Protein AF-A0A9N9C6S4-F1 (afdb_monomer_lite)

Secondary structure (DSSP, 8-state):
----------HHHHHSSTTHHHHHHHHHHHHHHHHHHHHHSPPP----HHHHHHHHH--B-TTT--BSSPPPHHHHHHHHHHHHHHHHHHHHHHHHHHHHHHTT--

Organism: NCBI:txid94023

pLDDT: mean 81.35, std 14.33, range [43.44, 97.12]

Radius of gyration: 35.85 Å; chains: 1; bounding box: 95×32×77 Å

Sequence (106 aa):
MDSFSNYKITSYDLYRGSNALERFVNKFEEELAKIQIDLSSPAEIIMEPGDHITFNKAIECYICKKSFIEPAPEILQQFEEAKQQLLECKEWEAHMKKDHSKKKDV

Structure (mmCIF, N/CA/C/O backbone):
data_AF-A0A9N9C6S4-F1
#
_entry.id   AF-A0A9N9C6S4-F1
#
loop_
_atom_site.group_PDB
_atom_site.id
_atom_site.type_symbol
_atom_site.label_atom_id
_atom_site.label_alt_id
_atom_site.label_comp_id
_atom_site.label_asym_id
_atom_site.label_entity_id
_atom_site.label_seq_id
_atom_site.pdbx_PDB_ins_code
_atom_site.Cartn_x
_atom_site.Cartn_y
_atom_site.Cartn_z
_atom_site.occupancy
_atom_site.B_iso_or_equiv
_atom_site.auth_seq_id
_atom_site.auth_comp_id
_atom_site.auth_asym_id
_atom_site.auth_atom_id
_atom_site.pdbx_PDB_model_num
ATOM 1 N N . MET A 1 1 ? 40.626 9.764 -37.789 1.00 44.06 1 MET A N 1
ATOM 2 C CA . MET A 1 1 ? 39.836 10.886 -37.240 1.00 44.06 1 MET A CA 1
ATOM 3 C C . MET A 1 1 ? 38.416 10.629 -37.683 1.00 44.06 1 MET A C 1
ATOM 5 O O . MET A 1 1 ? 38.035 11.056 -38.766 1.00 44.06 1 MET A O 1
ATOM 9 N N . ASP A 1 2 ? 37.685 9.851 -36.892 1.00 43.44 2 ASP A N 1
ATOM 10 C CA . ASP A 1 2 ? 36.329 9.453 -37.250 1.00 43.44 2 ASP A CA 1
ATOM 11 C C . ASP A 1 2 ? 35.374 10.467 -36.644 1.00 43.44 2 ASP A C 1
ATOM 13 O O . ASP A 1 2 ? 35.215 10.588 -35.429 1.00 43.44 2 ASP A O 1
ATOM 17 N N . SER A 1 3 ? 34.817 11.279 -37.531 1.00 48.81 3 SER A N 1
ATOM 18 C CA . SER A 1 3 ? 33.765 12.222 -37.213 1.00 48.81 3 SER A CA 1
ATOM 19 C C . SER A 1 3 ? 32.505 11.422 -36.887 1.00 48.81 3 SER A C 1
ATOM 21 O O . SER A 1 3 ? 31.800 10.954 -37.776 1.00 48.81 3 SER A O 1
ATOM 23 N N . PHE A 1 4 ? 32.212 11.267 -35.594 1.00 50.53 4 PHE A N 1
ATOM 24 C CA . PHE A 1 4 ? 30.886 10.877 -35.117 1.00 50.53 4 PHE A CA 1
ATOM 25 C C . PHE A 1 4 ? 29.917 12.019 -35.432 1.00 50.53 4 PHE A C 1
ATOM 27 O O . PHE A 1 4 ? 29.642 12.900 -34.621 1.00 50.53 4 PHE A O 1
ATOM 34 N N . SER A 1 5 ? 29.453 12.048 -36.677 1.00 51.69 5 SER A N 1
ATOM 35 C CA . SER A 1 5 ? 28.404 12.944 -37.131 1.00 51.69 5 SER A CA 1
ATOM 36 C C . SER A 1 5 ? 27.123 12.655 -36.353 1.00 51.69 5 SER A C 1
ATOM 38 O O . SER A 1 5 ? 26.650 11.520 -36.339 1.00 51.69 5 SER A O 1
ATOM 40 N N . ASN A 1 6 ? 26.575 13.701 -35.733 1.00 53.94 6 ASN A N 1
ATOM 41 C CA . ASN A 1 6 ? 25.278 13.756 -35.060 1.00 53.94 6 ASN A CA 1
ATOM 42 C C . ASN A 1 6 ? 24.136 13.286 -35.982 1.00 53.94 6 ASN A C 1
ATOM 44 O O . ASN A 1 6 ? 23.448 14.109 -36.589 1.00 53.94 6 ASN A O 1
ATOM 48 N N . TYR A 1 7 ? 23.921 11.979 -36.125 1.00 54.84 7 TYR A N 1
ATOM 49 C CA . TYR A 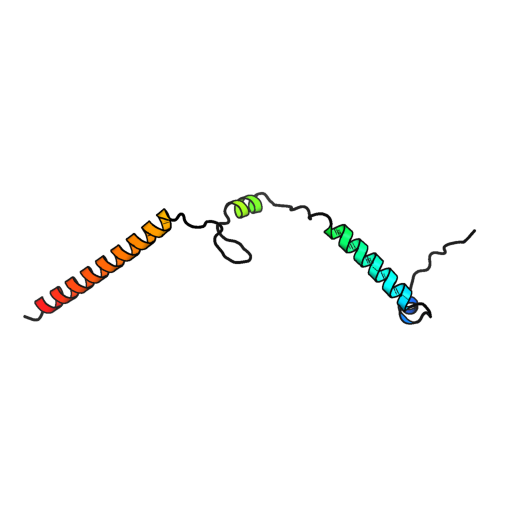1 7 ? 22.801 11.474 -36.911 1.00 54.84 7 TYR A CA 1
ATOM 50 C C . TYR A 1 7 ? 21.563 11.355 -36.021 1.00 54.84 7 TYR A C 1
ATOM 52 O O . TYR A 1 7 ? 21.515 10.612 -35.042 1.00 54.84 7 TYR A O 1
ATOM 60 N N . LYS A 1 8 ? 20.541 12.141 -36.359 1.00 59.69 8 LYS A N 1
ATOM 61 C CA . LYS A 1 8 ? 19.207 12.050 -35.771 1.00 59.69 8 LYS A CA 1
ATOM 62 C C . LYS A 1 8 ? 18.558 10.767 -36.289 1.00 59.69 8 LYS A C 1
ATOM 64 O O . LYS A 1 8 ? 18.041 10.752 -37.400 1.00 59.69 8 LYS A O 1
ATOM 69 N N . ILE A 1 9 ? 18.629 9.701 -35.496 1.00 58.38 9 ILE A N 1
ATOM 70 C CA . ILE A 1 9 ? 18.011 8.402 -35.795 1.00 58.38 9 ILE A CA 1
ATOM 71 C C . ILE A 1 9 ? 16.509 8.607 -36.024 1.00 58.38 9 ILE A C 1
ATOM 73 O O . ILE A 1 9 ? 15.795 9.065 -35.129 1.00 58.38 9 ILE A O 1
ATOM 77 N N . THR A 1 10 ? 16.034 8.293 -37.230 1.00 64.00 10 THR A N 1
ATOM 78 C CA . THR A 1 10 ? 14.609 8.364 -37.586 1.00 64.00 10 THR A CA 1
ATOM 79 C C . THR A 1 10 ? 13.924 7.014 -37.364 1.00 64.00 10 THR A C 1
ATOM 81 O O . THR A 1 10 ? 14.581 5.980 -37.262 1.00 64.00 10 THR A O 1
ATOM 84 N N . SER A 1 11 ? 12.587 6.986 -37.298 1.00 61.03 11 SER A N 1
ATOM 85 C CA . SER A 1 11 ? 11.827 5.729 -37.171 1.00 61.03 11 SER A CA 1
ATOM 86 C C . SER A 1 11 ? 12.116 4.741 -38.309 1.00 61.03 11 SER A C 1
ATOM 88 O O . SER A 1 11 ? 12.033 3.534 -38.111 1.00 61.03 11 SER A O 1
ATOM 90 N N . TYR A 1 12 ? 12.518 5.230 -39.482 1.00 61.34 12 TYR A N 1
ATOM 91 C CA . TYR A 1 12 ? 12.911 4.403 -40.620 1.00 61.34 12 TYR A CA 1
ATOM 92 C C . TYR A 1 12 ? 14.136 3.520 -40.315 1.00 61.34 12 TYR A C 1
ATOM 94 O O . TYR A 1 12 ? 14.138 2.332 -40.643 1.00 61.34 12 TYR A O 1
ATOM 102 N N . ASP A 1 13 ? 15.133 4.063 -39.611 1.00 58.25 13 ASP A N 1
ATOM 103 C CA . ASP A 1 13 ? 16.388 3.373 -39.281 1.00 58.25 13 ASP A CA 1
ATOM 104 C C . ASP A 1 13 ? 16.204 2.260 -38.237 1.00 58.25 13 ASP A C 1
ATOM 106 O O . ASP A 1 13 ? 16.988 1.312 -38.198 1.00 58.25 13 ASP A O 1
ATOM 110 N N . LEU A 1 14 ? 15.162 2.365 -37.403 1.00 59.88 14 LEU A N 1
ATOM 111 C CA . LEU A 1 14 ? 14.822 1.375 -36.375 1.00 59.88 14 LEU A CA 1
ATOM 112 C C . LEU A 1 14 ? 14.072 0.159 -36.932 1.00 59.88 14 LEU A C 1
ATOM 114 O O . LEU A 1 14 ? 14.135 -0.902 -36.325 1.00 59.88 14 LEU A O 1
ATOM 118 N N . TYR A 1 15 ? 13.369 0.296 -38.064 1.00 61.88 15 TYR A N 1
ATOM 119 C CA . TYR A 1 15 ? 12.489 -0.761 -38.588 1.00 61.88 15 TYR A CA 1
ATOM 120 C C . TYR A 1 15 ? 12.860 -1.282 -39.985 1.00 61.88 15 TYR A C 1
ATOM 122 O O . TYR A 1 15 ? 12.304 -2.296 -40.403 1.00 61.88 15 TYR A O 1
ATOM 130 N N . ARG A 1 16 ? 13.755 -0.618 -40.736 1.00 68.69 16 ARG A N 1
ATOM 131 C CA . ARG A 1 16 ? 14.090 -1.015 -42.124 1.00 68.69 16 ARG A CA 1
ATOM 132 C C . ARG A 1 16 ? 15.583 -1.143 -42.453 1.00 68.69 16 ARG A C 1
ATOM 134 O O . ARG A 1 16 ? 15.910 -1.479 -43.589 1.00 68.69 16 ARG A O 1
ATOM 141 N N . GLY A 1 17 ? 16.488 -0.904 -41.503 1.00 74.25 17 GLY A N 1
ATOM 142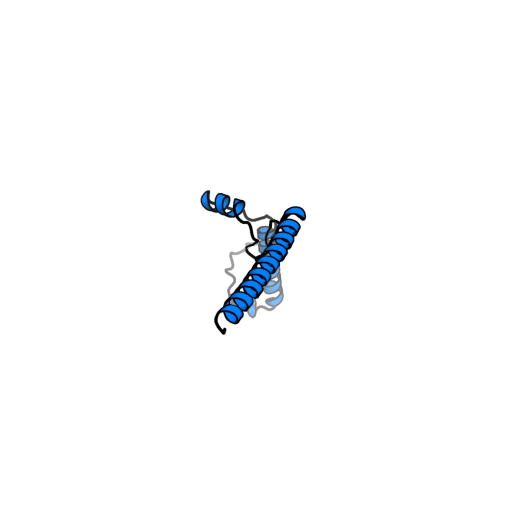 C CA . GLY A 1 17 ? 17.924 -1.165 -41.682 1.00 74.25 17 GLY A CA 1
ATOM 143 C C . GLY A 1 17 ? 18.264 -2.660 -41.610 1.00 74.25 17 GLY A C 1
ATOM 144 O O . GLY A 1 17 ? 17.592 -3.416 -40.913 1.00 74.25 17 GLY A O 1
ATOM 145 N N . SER A 1 18 ? 19.338 -3.098 -42.277 1.00 76.75 18 SER A N 1
ATOM 146 C CA . SER A 1 18 ? 19.829 -4.489 -42.193 1.00 76.75 18 SER A CA 1
ATOM 147 C C . SER A 1 18 ? 20.218 -4.914 -40.767 1.00 76.75 18 SER A C 1
ATOM 149 O O . SER A 1 18 ? 20.211 -6.101 -40.463 1.00 76.75 18 SER A O 1
ATOM 151 N N . ASN A 1 19 ? 20.496 -3.947 -39.887 1.00 80.69 19 ASN A N 1
ATOM 152 C CA . ASN A 1 19 ? 20.782 -4.122 -38.460 1.00 80.69 19 ASN A CA 1
ATOM 153 C C . ASN A 1 19 ? 19.675 -3.561 -37.539 1.00 80.69 19 ASN A C 1
ATOM 155 O O . ASN A 1 19 ? 19.931 -3.246 -36.378 1.00 80.69 19 ASN A O 1
ATOM 159 N N . ALA A 1 20 ? 18.444 -3.414 -38.042 1.00 81.75 20 ALA A N 1
ATOM 160 C CA . ALA A 1 20 ? 17.311 -2.872 -37.286 1.00 81.75 20 ALA A CA 1
ATOM 161 C C . ALA A 1 20 ? 17.052 -3.624 -35.966 1.00 81.75 20 ALA A C 1
ATOM 163 O O . ALA A 1 20 ? 16.858 -2.995 -34.928 1.00 81.75 20 ALA A O 1
ATOM 164 N N . LEU A 1 21 ? 17.107 -4.962 -35.993 1.00 82.31 21 LEU A N 1
ATOM 165 C CA . LEU A 1 21 ? 16.874 -5.797 -34.810 1.00 82.31 21 LEU A CA 1
ATOM 166 C C . LEU A 1 21 ? 17.936 -5.574 -33.725 1.00 82.31 21 LEU A C 1
ATOM 168 O O . LEU A 1 21 ? 17.592 -5.381 -32.565 1.00 82.31 21 LEU A O 1
ATOM 172 N N . GLU A 1 22 ? 19.212 -5.559 -34.107 1.00 86.12 22 GLU A N 1
ATOM 173 C CA . GLU A 1 22 ? 20.328 -5.329 -33.184 1.00 86.12 22 GLU A CA 1
ATOM 174 C C . GLU A 1 22 ? 20.219 -3.949 -32.521 1.00 86.12 22 GLU A C 1
ATOM 176 O O . GLU A 1 22 ? 20.299 -3.825 -31.304 1.00 86.12 22 GLU A O 1
ATOM 181 N N . ARG A 1 23 ? 19.927 -2.906 -33.308 1.00 83.69 23 ARG A N 1
ATOM 182 C CA . ARG A 1 23 ? 19.733 -1.543 -32.789 1.00 83.69 23 ARG A CA 1
ATOM 183 C C . ARG A 1 23 ? 18.538 -1.430 -31.847 1.00 83.69 23 ARG A C 1
ATOM 185 O O . ARG A 1 23 ? 18.599 -0.680 -30.876 1.00 83.69 23 ARG A O 1
ATOM 192 N N . PHE A 1 24 ? 17.456 -2.144 -32.143 1.00 85.12 24 PHE A N 1
ATOM 193 C CA . PHE A 1 24 ? 16.291 -2.209 -31.272 1.00 85.12 24 PHE A CA 1
ATOM 194 C C . PHE A 1 24 ? 16.649 -2.852 -29.930 1.00 85.12 24 PHE A C 1
ATOM 196 O O . PHE A 1 24 ? 16.389 -2.248 -28.894 1.00 85.12 24 PHE A O 1
ATOM 203 N N . VAL A 1 25 ? 17.292 -4.024 -29.948 1.00 89.00 25 VAL A N 1
ATOM 204 C CA . VAL A 1 25 ? 17.698 -4.741 -28.729 1.00 89.00 25 VAL A CA 1
ATOM 205 C C . VAL A 1 25 ? 18.655 -3.896 -27.891 1.00 89.00 25 VAL A C 1
ATOM 207 O O . VAL A 1 25 ? 18.374 -3.683 -26.717 1.00 89.00 25 VAL A O 1
ATOM 210 N N . ASN A 1 26 ? 19.693 -3.313 -28.497 1.00 90.25 26 ASN A N 1
ATOM 211 C CA . ASN A 1 26 ? 20.654 -2.468 -27.780 1.00 90.25 26 ASN A CA 1
ATOM 212 C C . ASN A 1 26 ? 19.966 -1.288 -27.081 1.00 90.25 26 ASN A C 1
ATOM 214 O O . ASN A 1 26 ? 20.224 -1.012 -25.915 1.00 90.25 26 ASN A O 1
ATOM 218 N N . LYS A 1 27 ? 19.027 -0.615 -27.761 1.00 88.38 27 LYS A N 1
ATOM 219 C CA . LYS A 1 27 ? 18.271 0.487 -27.154 1.00 88.38 27 LYS A CA 1
ATOM 220 C C . LYS A 1 27 ? 17.368 0.007 -26.017 1.00 88.38 27 LYS A C 1
ATOM 222 O O . LYS A 1 27 ? 17.216 0.708 -25.023 1.00 88.38 27 LYS A O 1
ATOM 227 N N . PHE A 1 28 ? 16.763 -1.170 -26.154 1.00 89.56 28 PHE A N 1
ATOM 228 C CA . PHE A 1 28 ? 15.980 -1.775 -25.079 1.00 89.56 28 PHE A CA 1
ATOM 229 C C . PHE A 1 28 ? 16.842 -2.087 -23.856 1.00 89.56 28 PHE A C 1
ATOM 231 O O . PHE A 1 28 ? 16.436 -1.767 -22.744 1.00 89.56 28 PHE A O 1
ATOM 238 N N . GLU A 1 29 ? 18.026 -2.663 -24.048 1.00 94.81 29 GLU A N 1
ATOM 239 C CA . GLU A 1 29 ? 18.970 -2.949 -22.965 1.00 94.81 29 GLU A CA 1
ATOM 240 C C . GLU A 1 29 ? 19.462 -1.665 -22.282 1.00 94.81 29 GLU A C 1
ATOM 242 O O . GLU A 1 29 ? 19.497 -1.601 -21.054 1.00 94.81 29 GLU A O 1
ATOM 247 N N . GLU A 1 30 ? 19.756 -0.614 -2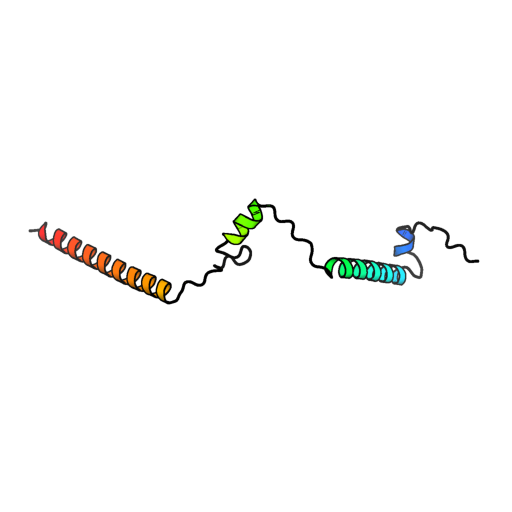3.052 1.00 94.12 30 GLU A N 1
ATOM 248 C CA . GLU A 1 30 ? 20.111 0.705 -22.516 1.00 94.12 30 GLU A CA 1
ATOM 249 C C . GLU A 1 30 ? 18.987 1.309 -21.661 1.00 94.12 30 GLU A C 1
ATOM 251 O O . GLU A 1 30 ? 19.243 1.807 -20.565 1.00 94.12 30 GLU A O 1
ATOM 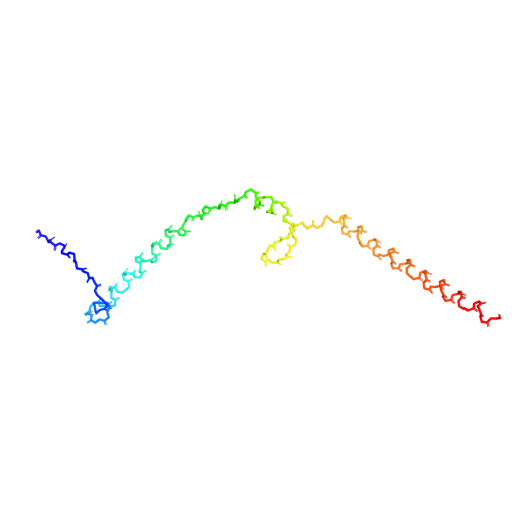256 N N . GLU A 1 31 ? 17.739 1.277 -22.136 1.00 95.50 31 GLU A N 1
ATOM 257 C CA . GLU A 1 31 ? 16.592 1.778 -21.368 1.00 95.50 31 GLU A CA 1
ATOM 258 C C . GLU A 1 31 ? 16.319 0.917 -20.126 1.00 95.50 31 GLU A C 1
ATOM 260 O O . GLU A 1 31 ? 16.060 1.457 -19.050 1.00 95.50 31 GLU A O 1
ATOM 265 N N . LEU A 1 32 ? 16.447 -0.410 -20.227 1.00 96.12 32 LEU A N 1
ATOM 266 C CA . LEU A 1 32 ? 16.328 -1.311 -19.077 1.00 96.12 32 LEU A CA 1
ATOM 267 C C . LEU A 1 32 ? 17.380 -1.006 -18.010 1.00 96.12 32 LEU A C 1
ATOM 269 O O . LEU A 1 32 ? 17.038 -0.938 -16.830 1.00 96.12 32 LEU A O 1
ATOM 273 N N . ALA A 1 33 ? 18.633 -0.776 -18.407 1.00 96.19 33 ALA A N 1
ATOM 274 C CA . ALA A 1 33 ? 19.700 -0.409 -17.483 1.00 96.19 33 ALA A CA 1
ATOM 275 C C . ALA A 1 33 ? 19.400 0.917 -16.767 1.00 96.19 33 ALA A C 1
ATOM 277 O O . ALA A 1 33 ? 19.588 1.014 -15.556 1.00 96.19 33 ALA A O 1
ATOM 278 N N . LYS A 1 34 ? 18.869 1.923 -17.478 1.00 95.81 34 LYS A N 1
ATOM 279 C CA . LYS A 1 34 ? 18.457 3.201 -16.868 1.00 95.81 34 LYS A CA 1
ATOM 280 C C . LYS A 1 34 ? 17.360 3.008 -15.826 1.00 95.81 34 LYS A C 1
ATOM 282 O O . LYS A 1 34 ? 17.485 3.533 -14.726 1.00 95.81 34 LYS A O 1
ATOM 287 N N . ILE A 1 35 ? 16.322 2.234 -16.151 1.00 94.94 35 ILE A N 1
ATOM 288 C CA . ILE A 1 35 ? 15.217 1.947 -15.224 1.00 94.94 35 ILE A CA 1
ATOM 289 C C . ILE A 1 35 ? 15.732 1.188 -13.998 1.00 94.94 35 ILE A C 1
ATOM 291 O O . ILE A 1 35 ? 15.355 1.503 -12.875 1.00 94.94 35 ILE A O 1
ATOM 295 N N . GLN A 1 36 ? 16.613 0.205 -14.188 1.00 95.75 36 GLN A N 1
ATOM 296 C CA . GLN A 1 36 ? 17.201 -0.536 -13.072 1.00 95.75 36 GLN A CA 1
ATOM 297 C C . GLN A 1 36 ? 18.034 0.361 -12.158 1.00 95.75 36 GLN A C 1
ATOM 299 O O . GLN A 1 36 ? 17.953 0.210 -10.944 1.00 95.75 36 GLN A O 1
ATOM 304 N N . ILE A 1 37 ? 18.810 1.290 -12.720 1.00 95.06 37 ILE A N 1
ATOM 305 C CA . ILE A 1 37 ? 19.581 2.262 -11.939 1.00 95.06 37 ILE A CA 1
ATOM 306 C C . ILE A 1 37 ? 18.639 3.183 -11.157 1.00 95.06 37 ILE A C 1
ATOM 308 O O . ILE A 1 37 ? 18.838 3.359 -9.959 1.00 95.06 37 ILE A O 1
ATOM 312 N N . ASP A 1 38 ? 17.597 3.711 -11.795 1.00 92.56 38 ASP A N 1
ATOM 313 C CA . ASP A 1 38 ? 16.607 4.588 -11.154 1.00 92.56 38 ASP A CA 1
ATOM 314 C C . ASP A 1 38 ? 15.886 3.890 -9.987 1.00 92.56 38 ASP A C 1
ATOM 316 O O . ASP A 1 38 ? 15.778 4.428 -8.887 1.00 92.56 38 ASP A O 1
ATOM 320 N N . LEU A 1 39 ? 15.494 2.628 -10.186 1.00 92.81 39 LEU A N 1
ATOM 321 C CA . LEU A 1 39 ? 14.840 1.803 -9.167 1.00 92.81 39 LEU A CA 1
ATOM 322 C C . LEU A 1 39 ? 15.808 1.202 -8.133 1.00 92.81 39 LEU A C 1
ATOM 324 O O . LEU A 1 39 ? 15.353 0.599 -7.160 1.00 92.81 39 LEU A O 1
ATOM 328 N N . SER A 1 40 ? 17.127 1.311 -8.333 1.00 92.94 40 SER A N 1
ATOM 329 C CA . SER A 1 40 ? 18.122 0.721 -7.421 1.00 92.94 40 SER A CA 1
ATOM 330 C C . SER A 1 40 ? 18.188 1.446 -6.078 1.00 92.94 40 SER A C 1
ATOM 332 O O . SER A 1 40 ? 18.554 0.851 -5.062 1.00 92.94 40 SER A O 1
ATOM 334 N N . SER A 1 41 ? 17.806 2.722 -6.064 1.00 87.88 41 SER A N 1
ATOM 335 C CA . SER A 1 41 ? 17.676 3.524 -4.857 1.00 87.88 41 SER A CA 1
ATOM 336 C C . SER A 1 41 ? 16.208 3.651 -4.454 1.00 87.88 41 SER A C 1
ATOM 338 O O . SER A 1 41 ? 15.370 3.943 -5.310 1.00 87.88 41 SER A O 1
ATOM 340 N N . PRO A 1 42 ? 15.869 3.501 -3.160 1.00 86.50 42 PRO A N 1
ATOM 341 C CA . PRO A 1 42 ? 14.546 3.865 -2.678 1.00 86.50 42 PRO A CA 1
ATOM 342 C C . PRO A 1 42 ? 14.247 5.326 -3.019 1.00 86.50 42 PRO A C 1
ATOM 344 O O . PRO A 1 42 ? 15.081 6.201 -2.781 1.00 86.50 42 PRO A O 1
ATOM 347 N N . ALA A 1 43 ? 13.053 5.587 -3.548 1.00 87.19 43 ALA A N 1
ATOM 348 C CA . ALA A 1 43 ? 12.586 6.951 -3.733 1.00 87.19 43 ALA A CA 1
ATOM 349 C C . ALA A 1 43 ? 12.504 7.666 -2.376 1.00 87.19 43 ALA A C 1
ATOM 351 O O . ALA A 1 43 ? 12.097 7.075 -1.369 1.00 87.19 43 ALA A O 1
ATOM 352 N N . GLU A 1 44 ? 12.878 8.943 -2.354 1.00 87.94 44 GLU A N 1
ATOM 353 C CA . GLU A 1 44 ? 12.724 9.777 -1.168 1.00 87.94 44 GLU A CA 1
ATOM 354 C C . GLU A 1 44 ? 11.235 9.908 -0.818 1.00 87.94 44 GLU A C 1
ATOM 356 O O . GLU A 1 44 ? 10.412 10.303 -1.647 1.00 87.94 44 GLU A O 1
ATOM 361 N N . ILE A 1 45 ? 10.879 9.554 0.418 1.00 84.25 45 ILE A N 1
ATOM 362 C CA . ILE A 1 45 ? 9.507 9.687 0.906 1.00 84.25 45 ILE A CA 1
ATOM 363 C C . ILE A 1 45 ? 9.332 11.111 1.430 1.00 84.25 45 ILE A C 1
ATOM 365 O O . ILE A 1 45 ? 9.776 11.437 2.531 1.00 84.25 45 ILE A O 1
ATOM 369 N N . ILE A 1 46 ? 8.648 11.948 0.656 1.00 86.25 46 ILE A N 1
ATOM 370 C CA . ILE A 1 46 ? 8.260 13.292 1.086 1.00 86.25 46 ILE A CA 1
ATOM 371 C C . ILE A 1 46 ? 6.936 13.170 1.847 1.00 86.25 46 ILE A C 1
ATOM 373 O O . ILE A 1 46 ? 5.882 13.017 1.238 1.00 86.25 46 ILE A O 1
ATOM 377 N N . MET A 1 47 ? 6.999 13.193 3.181 1.00 87.62 47 MET A N 1
ATOM 378 C CA . MET A 1 47 ? 5.813 13.278 4.042 1.00 87.62 47 MET A CA 1
ATOM 379 C C . MET A 1 47 ? 5.601 14.719 4.487 1.00 87.62 47 MET A C 1
ATOM 381 O O . MET A 1 47 ? 6.492 15.320 5.093 1.00 87.62 47 MET A O 1
ATOM 385 N N . GLU A 1 48 ? 4.405 15.258 4.268 1.00 91.75 48 GLU A N 1
ATOM 386 C CA . GLU A 1 48 ? 4.008 16.489 4.937 1.00 91.75 48 GLU A CA 1
ATOM 387 C C . GLU A 1 48 ? 3.757 16.219 6.435 1.00 91.75 48 GLU A C 1
ATOM 389 O O . GLU A 1 48 ? 3.495 15.080 6.843 1.00 91.75 48 GLU A O 1
ATOM 394 N N . PRO A 1 49 ? 3.785 17.246 7.307 1.00 87.94 49 PRO A N 1
ATOM 395 C CA . PRO A 1 49 ? 3.514 17.058 8.733 1.00 87.94 49 PRO A CA 1
ATOM 396 C C . PRO A 1 49 ? 2.177 16.350 9.020 1.00 87.94 49 PRO A C 1
ATOM 398 O O . PRO A 1 49 ? 2.079 15.567 9.966 1.00 87.94 49 PRO A O 1
ATOM 401 N N . GLY A 1 50 ? 1.153 16.590 8.192 1.00 87.69 50 GLY A N 1
ATOM 402 C CA . GLY A 1 50 ? -0.145 15.914 8.283 1.00 87.69 50 GLY A CA 1
ATOM 403 C C . GLY A 1 50 ? -0.083 14.419 7.955 1.00 87.69 50 GLY A C 1
ATOM 404 O O . GLY A 1 50 ? -0.735 13.615 8.630 1.00 87.69 50 GLY A O 1
ATOM 405 N N . ASP A 1 51 ? 0.747 14.031 6.988 1.00 87.12 51 ASP A N 1
ATOM 406 C CA . ASP A 1 51 ? 0.935 12.635 6.586 1.00 87.12 51 ASP A CA 1
ATOM 407 C C . ASP A 1 51 ? 1.613 11.842 7.695 1.00 87.12 51 ASP A C 1
ATOM 409 O O . ASP A 1 51 ? 1.159 10.757 8.051 1.00 87.12 51 ASP A O 1
ATOM 413 N N . HIS A 1 52 ? 2.635 12.424 8.327 1.00 81.12 52 HIS A N 1
ATOM 414 C CA . HIS A 1 52 ? 3.327 11.791 9.446 1.00 81.12 52 HIS A CA 1
ATOM 415 C C . HIS A 1 52 ? 2.392 11.560 10.646 1.00 81.12 52 HIS A C 1
ATOM 417 O O . HIS A 1 52 ? 2.431 10.507 11.287 1.00 81.12 52 HIS A O 1
ATOM 423 N N . ILE A 1 53 ? 1.507 12.516 10.951 1.00 84.88 53 ILE A N 1
ATOM 424 C CA . ILE A 1 53 ? 0.501 12.350 12.013 1.00 84.88 53 ILE A CA 1
ATOM 425 C C . ILE A 1 53 ? -0.482 11.232 11.653 1.00 84.88 53 ILE A C 1
ATOM 427 O O . ILE A 1 53 ? -0.842 10.429 12.514 1.00 84.88 53 ILE A O 1
ATOM 431 N N . THR A 1 54 ? -0.919 11.180 10.397 1.00 84.75 54 THR A N 1
ATOM 432 C CA . THR A 1 54 ? -1.877 10.179 9.914 1.00 84.75 54 THR A CA 1
ATOM 433 C C . THR A 1 54 ? -1.266 8.783 9.921 1.00 84.75 54 THR A C 1
ATOM 435 O O . THR A 1 54 ? -1.893 7.847 10.409 1.00 84.75 54 THR A O 1
ATOM 438 N N . PHE A 1 55 ? -0.019 8.655 9.470 1.00 82.56 55 PHE A N 1
ATOM 439 C CA . PHE A 1 55 ? 0.736 7.409 9.475 1.00 82.56 55 PHE A CA 1
ATOM 440 C C . PHE A 1 55 ? 0.886 6.842 10.891 1.00 82.56 55 PHE A C 1
ATOM 442 O O . PHE A 1 55 ? 0.553 5.687 11.128 1.00 82.56 55 PHE A O 1
ATOM 449 N N . ASN A 1 56 ? 1.288 7.669 11.862 1.00 80.56 56 ASN A N 1
ATOM 450 C CA . ASN A 1 56 ? 1.457 7.221 13.249 1.00 80.56 56 ASN A CA 1
ATOM 451 C C . ASN A 1 56 ? 0.138 6.885 13.961 1.00 80.56 56 ASN A C 1
ATOM 453 O O . ASN A 1 56 ? 0.141 6.174 14.962 1.00 80.56 56 ASN A O 1
ATOM 457 N N . LYS A 1 57 ? -0.991 7.409 13.473 1.00 84.81 57 LYS A N 1
ATOM 458 C CA . LYS A 1 57 ? -2.330 7.082 13.983 1.00 84.81 57 LYS A CA 1
ATOM 459 C C . LYS A 1 57 ? -2.982 5.915 13.247 1.00 84.81 57 LYS A C 1
ATOM 461 O O . LYS A 1 57 ? -4.069 5.498 13.644 1.00 84.81 57 LYS A O 1
ATOM 466 N N . ALA A 1 58 ? -2.373 5.413 12.174 1.00 85.12 58 ALA A N 1
ATOM 467 C CA . ALA A 1 58 ? -2.935 4.316 11.412 1.00 85.12 58 ALA A CA 1
ATOM 468 C C . ALA A 1 58 ? -2.953 3.055 12.283 1.00 85.12 58 ALA A C 1
ATOM 470 O O . ALA A 1 58 ? -1.914 2.522 12.660 1.00 85.12 58 ALA A O 1
ATOM 471 N N . ILE A 1 59 ? -4.155 2.582 12.598 1.00 85.25 59 ILE A N 1
ATOM 472 C CA . ILE A 1 59 ? -4.371 1.324 13.324 1.00 85.25 59 ILE A CA 1
ATOM 473 C C . ILE A 1 59 ? -4.526 0.134 12.375 1.00 85.25 59 ILE A C 1
ATOM 475 O O . ILE A 1 59 ? -4.491 -1.008 12.816 1.00 85.25 59 ILE A O 1
ATOM 479 N N . GLU A 1 60 ? -4.659 0.393 11.073 1.00 88.31 60 GLU A N 1
ATOM 480 C CA . GLU A 1 60 ? -4.901 -0.609 10.039 1.00 88.31 60 GLU A CA 1
ATOM 481 C C . GLU A 1 60 ? -4.037 -0.369 8.800 1.00 88.31 60 GLU A C 1
ATOM 483 O O . GLU A 1 60 ? -3.798 0.765 8.375 1.00 88.31 60 GLU A O 1
ATOM 488 N N . CYS A 1 61 ? -3.617 -1.463 8.169 1.00 84.25 61 CYS A N 1
ATOM 489 C CA . CYS A 1 61 ? -2.896 -1.444 6.910 1.00 84.25 61 CYS A CA 1
ATOM 490 C C . CYS A 1 61 ? -3.794 -0.955 5.773 1.00 84.25 61 CYS A C 1
ATOM 492 O O . CYS A 1 61 ? -4.826 -1.554 5.470 1.00 84.25 61 CYS A O 1
ATOM 494 N N . TYR A 1 62 ? -3.354 0.078 5.053 1.00 84.75 62 TYR A N 1
ATOM 495 C CA . TYR A 1 62 ? -4.111 0.613 3.922 1.00 84.75 62 TYR A CA 1
ATOM 496 C C . TYR A 1 62 ? -4.315 -0.408 2.785 1.00 84.75 62 TYR A C 1
ATOM 498 O O . TYR A 1 62 ? -5.364 -0.371 2.139 1.00 84.75 62 TYR A O 1
ATOM 506 N N . ILE A 1 63 ? -3.362 -1.329 2.577 1.00 87.88 63 ILE A N 1
ATOM 507 C CA . ILE A 1 63 ? -3.379 -2.326 1.492 1.00 87.88 63 ILE A CA 1
ATOM 508 C C . ILE A 1 63 ? -4.310 -3.494 1.826 1.00 87.88 63 ILE A C 1
ATOM 510 O O . ILE A 1 63 ? -5.232 -3.784 1.071 1.00 87.88 63 ILE A O 1
ATOM 514 N N . CYS A 1 64 ? -4.080 -4.175 2.951 1.00 91.38 64 CYS A N 1
ATOM 515 C CA . CYS A 1 64 ? -4.805 -5.404 3.285 1.00 91.38 64 CYS A CA 1
ATOM 516 C C . CYS A 1 64 ? -5.948 -5.208 4.290 1.00 91.38 64 CYS A C 1
ATOM 518 O O . CYS A 1 64 ? -6.623 -6.180 4.618 1.00 91.38 64 CYS A O 1
ATOM 520 N N . LYS A 1 65 ? -6.158 -3.979 4.784 1.00 86.50 65 LYS A N 1
ATOM 521 C CA . LYS A 1 65 ? -7.180 -3.612 5.785 1.00 86.50 65 LYS A CA 1
ATOM 522 C C . LYS A 1 65 ? -7.095 -4.395 7.100 1.00 86.50 65 LYS A C 1
ATOM 524 O O . LYS A 1 65 ? -8.050 -4.432 7.865 1.00 86.50 65 LYS A O 1
ATOM 529 N N . LYS A 1 66 ? -5.957 -5.039 7.373 1.00 85.31 66 LYS A N 1
ATOM 530 C CA . LYS A 1 66 ? -5.711 -5.721 8.648 1.00 85.31 66 LYS A CA 1
ATOM 531 C C . LYS A 1 66 ? -5.242 -4.720 9.693 1.00 85.31 66 LYS A C 1
ATOM 533 O O . LYS A 1 66 ? -4.438 -3.847 9.373 1.00 85.31 66 LYS A O 1
ATOM 538 N N . SER A 1 67 ? -5.703 -4.896 10.929 1.00 84.06 67 SER A N 1
ATOM 539 C CA . SER A 1 67 ? -5.188 -4.157 12.083 1.00 84.06 67 SER A CA 1
ATOM 540 C C . SER A 1 67 ? -3.684 -4.396 12.242 1.00 84.06 67 SER A C 1
ATOM 542 O O . SER A 1 67 ? -3.221 -5.528 12.108 1.00 84.06 67 SER A O 1
ATOM 544 N N . PHE A 1 68 ? -2.931 -3.335 12.527 1.00 78.31 68 PHE A N 1
ATOM 545 C CA . PHE A 1 68 ? -1.534 -3.423 12.960 1.00 78.31 68 PHE A CA 1
ATOM 546 C C . PHE A 1 68 ? -1.416 -3.852 14.419 1.00 78.31 68 PHE A C 1
ATOM 548 O O . PHE A 1 68 ? -0.399 -4.400 14.831 1.00 78.31 68 PHE A O 1
ATOM 555 N N . ILE A 1 69 ? -2.458 -3.579 15.199 1.00 77.50 69 ILE A N 1
ATOM 556 C CA . ILE A 1 69 ? -2.537 -3.965 16.596 1.00 77.50 69 ILE A CA 1
ATOM 557 C C . ILE A 1 69 ? -3.215 -5.330 16.623 1.00 77.50 69 ILE A C 1
ATOM 559 O O . ILE A 1 69 ? -4.423 -5.435 16.386 1.00 77.50 69 ILE A O 1
ATOM 563 N N . GLU A 1 70 ? -2.444 -6.378 16.897 1.00 71.69 70 GLU A N 1
ATOM 564 C CA . GLU A 1 70 ? -3.035 -7.606 17.415 1.00 71.69 70 GLU A CA 1
ATOM 565 C C . GLU A 1 70 ? -3.539 -7.300 18.830 1.00 71.69 70 GLU A C 1
ATOM 567 O O . GLU A 1 70 ? -2.762 -6.827 19.667 1.00 71.69 70 GLU A O 1
ATOM 572 N N . PRO A 1 71 ? -4.841 -7.472 19.109 1.00 72.19 71 PRO A N 1
ATOM 573 C CA . PRO A 1 71 ? -5.342 -7.268 20.456 1.00 72.19 71 PRO A CA 1
ATOM 574 C C . PRO A 1 71 ? -4.632 -8.244 21.393 1.00 72.19 71 PRO A C 1
ATOM 576 O O . PRO A 1 71 ? -4.513 -9.432 21.091 1.00 72.19 71 PRO A O 1
ATOM 579 N N . ALA A 1 72 ? -4.153 -7.727 22.526 1.00 79.19 72 ALA A N 1
ATOM 580 C CA . ALA A 1 72 ? -3.528 -8.551 23.548 1.00 79.19 72 ALA A CA 1
ATOM 581 C C . ALA A 1 72 ? -4.476 -9.705 23.939 1.00 79.19 72 ALA A C 1
ATOM 583 O O . ALA A 1 72 ? -5.696 -9.489 23.983 1.00 79.19 72 ALA A O 1
ATOM 584 N N . PRO A 1 73 ? -3.954 -10.910 24.228 1.00 81.44 73 PRO A N 1
ATO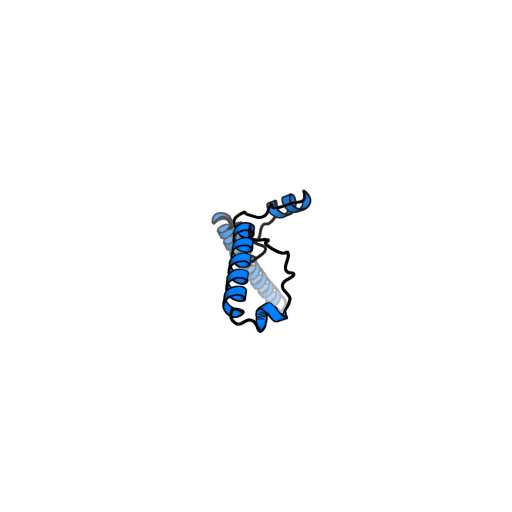M 585 C CA . PRO A 1 73 ? -4.774 -12.060 24.607 1.00 81.44 73 PRO A CA 1
ATOM 586 C C . PRO A 1 73 ? -5.756 -11.741 25.741 1.00 81.44 73 PRO A C 1
ATOM 588 O O . PRO A 1 73 ? -6.902 -12.177 25.708 1.00 81.44 73 PRO A O 1
ATOM 591 N N . GLU A 1 74 ? -5.344 -10.903 26.694 1.00 84.88 74 GLU A N 1
ATOM 592 C CA . GLU A 1 74 ? -6.169 -10.450 27.814 1.00 84.88 74 GLU A CA 1
ATOM 593 C C . GLU A 1 74 ? -7.363 -9.598 27.355 1.00 84.88 74 GLU A C 1
ATOM 595 O O . GLU A 1 74 ? -8.458 -9.722 27.899 1.00 84.88 74 GLU A O 1
ATOM 600 N N . ILE A 1 75 ? -7.182 -8.751 26.334 1.00 83.38 75 ILE A N 1
ATOM 601 C CA . ILE A 1 75 ? -8.258 -7.919 25.771 1.00 83.38 75 ILE A CA 1
ATOM 602 C C . ILE A 1 75 ? -9.243 -8.793 24.994 1.00 83.38 75 ILE A C 1
ATOM 604 O O . ILE A 1 75 ? -10.453 -8.594 25.097 1.00 83.38 75 ILE A O 1
ATOM 608 N N . LEU A 1 76 ? -8.740 -9.775 24.239 1.00 84.50 76 LEU A N 1
ATOM 609 C CA . LEU A 1 76 ? -9.586 -10.753 23.555 1.00 84.50 76 LEU A CA 1
ATOM 610 C C . LEU A 1 76 ? -10.429 -11.547 24.554 1.00 84.50 76 LEU A C 1
ATOM 612 O O . LEU A 1 76 ? -11.643 -11.640 24.375 1.00 84.50 76 LEU A O 1
ATOM 616 N N . GLN A 1 77 ? -9.807 -12.032 25.631 1.00 89.56 77 GLN A N 1
ATOM 617 C CA . GLN A 1 77 ? -10.488 -12.767 26.692 1.00 89.56 77 GLN A CA 1
ATOM 618 C C . GLN A 1 77 ? -11.579 -11.918 27.359 1.00 89.56 77 GLN A C 1
ATOM 620 O O . GLN A 1 77 ? -12.721 -12.364 27.462 1.00 89.56 77 GLN A O 1
ATOM 625 N N . GLN A 1 78 ? -11.276 -10.672 27.742 1.00 92.06 78 GLN A N 1
ATOM 626 C CA . GLN A 1 78 ? -12.271 -9.756 28.317 1.00 92.06 78 GLN A CA 1
ATOM 627 C C . GLN A 1 78 ? -13.454 -9.514 27.372 1.00 92.06 78 GLN A C 1
ATOM 629 O O . GLN A 1 78 ? -14.600 -9.413 27.810 1.00 92.06 78 GLN A O 1
ATOM 634 N N . PHE A 1 79 ? -13.197 -9.430 26.065 1.00 90.00 79 PHE A N 1
ATOM 635 C CA . PHE A 1 79 ? -14.248 -9.245 25.067 1.00 90.00 79 PHE A CA 1
ATOM 636 C C . PHE A 1 79 ? -15.153 -10.479 24.942 1.00 90.00 79 PHE A C 1
ATOM 638 O O . PHE A 1 79 ? -16.363 -10.352 24.733 1.00 90.00 79 PHE A O 1
ATOM 645 N N . GLU A 1 80 ? -14.578 -11.672 25.070 1.00 94.00 80 GLU A N 1
ATOM 646 C CA . GLU A 1 80 ? -15.299 -12.945 25.050 1.00 94.00 80 GLU A CA 1
ATOM 647 C C . GLU A 1 80 ? -16.152 -13.130 26.310 1.00 94.00 80 GLU A C 1
ATOM 649 O O . GLU A 1 80 ? -17.343 -13.431 26.210 1.00 94.00 80 GLU A O 1
ATOM 654 N N . GLU A 1 81 ? -15.596 -12.821 27.482 1.00 95.88 81 GLU A N 1
ATOM 655 C CA . GLU A 1 81 ? -16.320 -12.811 28.757 1.00 95.88 81 GLU A CA 1
ATOM 656 C C . GLU A 1 81 ? -17.483 -11.804 28.740 1.00 95.88 81 GLU A C 1
ATOM 658 O O . GLU A 1 81 ? -18.607 -12.138 29.121 1.00 95.88 81 GLU A O 1
ATOM 663 N N . ALA A 1 82 ? -17.265 -10.592 28.219 1.00 96.06 82 ALA A N 1
ATOM 664 C CA . ALA A 1 82 ? -18.318 -9.583 28.100 1.00 96.06 82 ALA A CA 1
ATOM 665 C C . ALA A 1 82 ? -19.444 -10.019 27.145 1.00 96.06 82 ALA A C 1
ATOM 667 O O . ALA A 1 82 ? -20.623 -9.756 27.400 1.00 96.06 82 ALA A O 1
ATOM 668 N N . LYS A 1 83 ? -19.110 -10.717 26.050 1.00 96.69 83 LYS A N 1
ATOM 669 C CA . LYS A 1 83 ? -20.108 -11.314 25.146 1.00 96.69 83 LYS A CA 1
ATOM 670 C C . LYS A 1 83 ? -20.943 -12.379 25.850 1.00 96.69 83 LYS A C 1
ATOM 672 O O . LYS A 1 83 ? -22.160 -12.393 25.662 1.00 96.69 83 LYS A O 1
ATOM 677 N N . GLN A 1 84 ? -20.304 -13.241 26.639 1.00 97.06 84 GLN A N 1
ATOM 678 C CA . GLN A 1 84 ? -20.978 -14.275 27.421 1.00 97.06 84 GLN A CA 1
ATOM 679 C C . GLN A 1 84 ? -21.971 -13.640 28.407 1.00 97.06 84 GLN A C 1
ATOM 681 O O . GLN A 1 84 ? -23.157 -13.963 28.385 1.00 97.06 84 GLN A O 1
ATOM 686 N N . GLN A 1 85 ? -21.522 -12.652 29.187 1.00 97.06 85 GLN A N 1
ATOM 687 C CA . GLN A 1 85 ? -22.366 -11.929 30.146 1.00 97.06 85 GLN A CA 1
ATOM 688 C C . GLN A 1 85 ? -23.553 -11.232 29.472 1.00 97.06 85 GLN A C 1
ATOM 690 O O . GLN A 1 85 ? -24.678 -11.269 29.970 1.00 97.06 85 GLN A O 1
ATOM 695 N N . LEU A 1 86 ? -23.334 -10.615 28.306 1.00 97.06 86 LEU A N 1
ATOM 696 C CA . LEU A 1 86 ? -24.407 -9.988 27.535 1.00 97.06 86 LEU A CA 1
ATOM 697 C C . LEU A 1 86 ? -25.476 -11.007 27.116 1.00 97.06 86 LEU A C 1
ATOM 699 O O . LEU A 1 86 ? -26.666 -10.680 27.099 1.00 97.06 86 LEU A O 1
ATOM 703 N N . LEU A 1 87 ? -25.063 -12.218 26.738 1.00 97.12 87 LEU A N 1
ATOM 704 C CA . LEU A 1 87 ? -25.981 -13.280 26.348 1.00 97.12 87 LEU A CA 1
ATOM 705 C C . LEU A 1 87 ? -26.828 -13.732 27.542 1.00 97.12 87 LEU A C 1
ATOM 707 O O . LEU A 1 87 ? -28.053 -13.746 27.434 1.00 97.12 87 LEU A O 1
ATOM 711 N N . GLU A 1 88 ? -26.197 -13.989 28.686 1.00 96.31 88 GLU A N 1
ATOM 712 C CA . GLU A 1 88 ? -26.886 -14.371 29.924 1.00 96.31 88 GLU A CA 1
ATOM 713 C C . GLU A 1 88 ? -27.903 -13.308 30.363 1.00 96.31 88 GLU A C 1
ATOM 715 O O . GLU A 1 88 ? -29.046 -13.637 30.685 1.00 96.31 88 GLU A O 1
ATOM 720 N N . CYS A 1 89 ? -27.541 -12.020 30.298 1.00 96.12 89 CYS A N 1
ATOM 721 C CA . CYS A 1 89 ? -28.464 -10.919 30.586 1.00 96.12 89 CYS A CA 1
ATOM 722 C C . CYS A 1 89 ? -29.686 -10.935 29.657 1.00 96.12 89 CYS A C 1
ATOM 724 O O . CYS A 1 89 ? -30.819 -10.786 30.117 1.00 96.12 89 CYS A O 1
ATOM 726 N N . LYS A 1 90 ? -29.483 -11.150 28.351 1.00 96.44 90 LYS A N 1
ATOM 727 C CA . LYS A 1 90 ? -30.584 -11.222 27.376 1.00 96.44 90 LYS A CA 1
ATOM 728 C C . LYS A 1 90 ? -31.498 -12.419 27.623 1.00 96.44 90 LYS A C 1
ATOM 730 O O . LYS A 1 90 ? -32.714 -12.300 27.462 1.00 96.44 90 LYS A O 1
ATOM 735 N N . GLU A 1 91 ? -30.939 -13.561 28.007 1.00 95.62 91 GLU A N 1
ATOM 736 C CA . GLU A 1 91 ? -31.711 -14.755 28.357 1.00 95.62 91 GLU A CA 1
ATOM 737 C C . GLU A 1 91 ? -32.543 -14.532 29.622 1.00 95.62 91 GLU A C 1
ATOM 739 O O . GLU A 1 91 ? -33.742 -14.828 29.631 1.00 95.62 91 GLU A O 1
ATOM 744 N N . TRP A 1 92 ? -31.947 -13.922 30.648 1.00 94.88 92 TRP A N 1
ATOM 745 C CA . TRP A 1 92 ? -32.646 -13.507 31.862 1.00 94.88 92 TRP A CA 1
ATOM 746 C C . TRP A 1 92 ? -33.792 -12.539 31.568 1.00 94.88 92 TRP A C 1
ATOM 748 O O . TRP A 1 92 ? -34.919 -12.747 32.024 1.00 94.88 92 TRP A O 1
ATOM 758 N N . GLU A 1 93 ? -33.552 -11.509 30.757 1.00 93.38 93 GLU A N 1
ATOM 759 C CA . GLU A 1 93 ? -34.598 -10.576 30.333 1.00 93.38 93 GLU A CA 1
ATOM 760 C C . GLU A 1 93 ? -35.732 -11.282 29.578 1.00 93.38 93 GLU A C 1
ATOM 762 O O . GLU A 1 93 ? -36.910 -10.983 29.796 1.00 93.38 93 GLU A O 1
ATOM 767 N N . ALA A 1 94 ? -35.404 -12.229 28.695 1.00 93.56 94 ALA A N 1
ATOM 768 C CA . ALA A 1 94 ? -36.394 -13.001 27.952 1.00 93.56 94 ALA A CA 1
ATOM 769 C C . ALA A 1 94 ? -37.229 -13.907 28.873 1.00 93.56 94 ALA A C 1
ATOM 771 O O . ALA A 1 94 ? -38.445 -14.017 28.683 1.00 93.56 94 ALA A O 1
ATOM 772 N N . HIS A 1 95 ? -36.604 -14.524 29.879 1.00 90.94 95 HIS A N 1
ATOM 773 C CA . HIS A 1 95 ? -37.287 -15.325 30.894 1.00 90.94 95 HIS A CA 1
ATOM 774 C C . HIS A 1 95 ? -38.263 -14.471 31.711 1.00 90.94 95 HIS A C 1
ATOM 776 O O . HIS A 1 95 ? -39.454 -14.777 31.780 1.00 90.94 95 HIS A O 1
ATOM 782 N N . MET A 1 96 ? -37.796 -13.337 32.238 1.00 88.06 96 MET A N 1
ATOM 783 C CA . MET A 1 96 ? -38.629 -12.4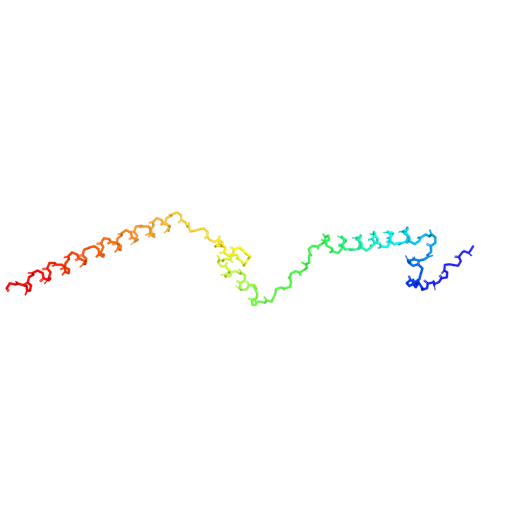25 33.025 1.00 88.06 96 MET A CA 1
ATOM 784 C C . MET A 1 96 ? -39.808 -11.885 32.207 1.00 88.06 96 MET A C 1
ATOM 786 O O . MET A 1 96 ? -40.938 -11.853 32.693 1.00 88.06 96 MET A O 1
ATOM 790 N N . LYS A 1 97 ? -39.595 -11.529 30.932 1.00 84.81 97 LYS A N 1
ATOM 791 C CA . LYS A 1 97 ? -40.685 -11.102 30.034 1.00 84.81 97 LYS A CA 1
ATOM 792 C C . LYS A 1 97 ? -41.760 -12.181 29.852 1.00 84.81 97 LYS A C 1
ATOM 794 O O . LYS A 1 97 ? -42.942 -11.839 29.834 1.00 84.81 97 LYS A O 1
ATOM 799 N N . LYS A 1 98 ? -41.385 -13.462 29.754 1.00 80.81 98 LYS A N 1
ATOM 800 C CA . LYS A 1 98 ? -42.346 -14.580 29.668 1.00 80.81 98 LYS A CA 1
ATOM 801 C C . LYS A 1 98 ? -43.140 -14.755 30.963 1.00 80.81 98 LYS A C 1
ATOM 803 O O . LYS A 1 98 ? -44.349 -14.964 30.907 1.00 80.81 98 LYS A O 1
ATOM 808 N N . ASP A 1 99 ? -42.499 -14.632 32.120 1.00 73.56 99 ASP A N 1
ATOM 809 C CA . ASP A 1 99 ? -43.183 -14.763 33.413 1.00 73.56 99 ASP A CA 1
ATOM 810 C C . ASP A 1 99 ? -44.149 -13.607 33.688 1.00 73.56 99 ASP A C 1
ATOM 812 O O . ASP A 1 99 ? -45.239 -13.808 34.229 1.00 73.56 99 ASP A O 1
ATOM 816 N N . HIS A 1 100 ? -43.792 -12.393 33.263 1.00 67.94 100 HIS A N 1
ATOM 817 C CA . HIS A 1 100 ? -44.683 -11.239 33.334 1.00 67.94 100 HIS A CA 1
ATOM 818 C C . HIS A 1 100 ? -45.889 -11.340 32.389 1.00 67.94 100 HIS A C 1
ATOM 820 O O . HIS A 1 100 ? -46.930 -10.770 32.713 1.00 67.94 100 HIS A O 1
ATOM 826 N N . SER A 1 101 ? -45.788 -12.047 31.253 1.00 64.69 101 SER A N 1
ATOM 827 C CA . SER A 1 101 ? -46.947 -12.269 30.373 1.00 64.69 101 SER A CA 1
ATOM 828 C C . SER A 1 101 ? -47.911 -13.290 30.977 1.00 64.69 101 SER A C 1
ATOM 830 O O . SER A 1 101 ? -49.096 -13.005 31.079 1.00 64.69 101 SER A O 1
ATOM 832 N N . LYS A 1 102 ? -47.401 -14.414 31.498 1.00 62.28 102 LYS A N 1
ATOM 833 C CA . LYS A 1 102 ? -48.227 -15.465 32.121 1.00 62.28 102 LYS A CA 1
ATOM 834 C C . LYS A 1 102 ? -49.028 -14.978 33.333 1.00 62.28 102 LYS A C 1
ATOM 836 O O . LYS A 1 102 ? -50.111 -15.483 33.589 1.00 62.28 102 LYS A O 1
ATOM 841 N N . LYS A 1 103 ? -48.508 -14.002 34.087 1.00 61.41 103 LYS A N 1
ATOM 842 C CA . LYS A 1 103 ? -49.208 -13.406 35.241 1.00 61.41 103 LYS A CA 1
ATOM 843 C C . LYS A 1 103 ? -50.338 -12.440 34.863 1.00 61.41 103 LYS A C 1
ATOM 845 O O . LYS A 1 103 ? -51.108 -12.081 35.744 1.00 61.41 103 LYS A O 1
ATOM 850 N N . LYS A 1 104 ? -50.422 -11.985 33.607 1.00 59.06 104 LYS A N 1
ATOM 851 C CA . LYS A 1 104 ? -51.508 -11.112 33.124 1.00 59.06 104 LYS A CA 1
ATOM 852 C C . LYS A 1 104 ? -52.706 -11.885 32.561 1.00 59.06 104 LYS A C 1
ATOM 854 O O . LYS A 1 104 ? -53.740 -11.267 32.342 1.00 59.06 104 LYS A O 1
ATOM 859 N N . ASP A 1 105 ? -52.568 -13.195 32.361 1.00 54.09 105 ASP A N 1
ATOM 860 C CA . ASP A 1 105 ? -53.600 -14.072 31.792 1.00 54.09 105 ASP A CA 1
ATOM 861 C C . ASP A 1 105 ? -54.443 -14.808 32.870 1.00 54.09 105 ASP A C 1
ATOM 863 O O . ASP A 1 105 ? -55.068 -15.824 32.564 1.00 54.09 105 ASP A O 1
ATOM 867 N N . VAL A 1 106 ? -54.459 -14.324 34.125 1.00 45.03 106 VAL A N 1
ATOM 868 C CA . VAL A 1 106 ? -55.273 -14.857 35.247 1.00 45.03 106 VAL A CA 1
ATOM 869 C C . VAL A 1 106 ? -56.270 -13.816 35.736 1.00 45.03 106 VAL A C 1
ATOM 871 O O . VAL A 1 106 ? -55.842 -12.657 35.938 1.00 45.03 106 VAL A O 1
#

Foldseek 3Di:
DDPPPPDPDDPCCCPPDPCNVVVVVVVVVVVVVVVCVVVVDDDDDDDDPVRVVVVVPDQADPPPRHGPDDDDPVRVVVVVVVVVVVVVVVVVVVVVVVVVVVVVVD